Protein AF-A0A558AZP5-F1 (afdb_monomer_lite)

pLDDT: mean 79.02, std 9.9, range [48.19, 90.31]

Sequence (68 aa):
MAILVKVKDSTNDRTDFEYIPGDKMKENIKSEYILREITPDKDKFIQFIYPEHTETFTHFKIHYTRRR

Secondary structure (DSSP, 8-state):
--EEEEEEETTTTEEEEEEE-GGG--TTHHHHHHHHH--TT--EEEEEE-TTSS-EEEEEE-------

Organism: NCBI:txid2493691

Radius of gyration: 13.37 Å; chains: 1; bounding box: 28×20×43 Å

Structure (mmCIF, N/CA/C/O backbone):
data_AF-A0A558AZP5-F1
#
_entry.id   AF-A0A558AZP5-F1
#
loop_
_atom_site.group_PDB
_atom_site.id
_atom_site.type_symbol
_atom_site.label_atom_id
_atom_site.label_alt_id
_atom_site.label_comp_id
_atom_site.label_asym_id
_atom_site.label_entity_id
_atom_site.label_seq_id
_atom_site.pdbx_PDB_ins_code
_atom_site.Cartn_x
_atom_site.Cartn_y
_atom_site.Cartn_z
_atom_site.occupancy
_atom_site.B_iso_or_equiv
_atom_site.auth_seq_id
_atom_site.auth_comp_id
_atom_site.auth_asym_id
_atom_site.auth_atom_id
_atom_site.pdbx_PDB_model_num
ATOM 1 N N . MET A 1 1 ? -7.058 2.145 13.700 1.00 79.12 1 MET A N 1
ATOM 2 C CA . MET A 1 1 ? -7.335 2.627 12.334 1.00 79.12 1 MET A CA 1
ATOM 3 C C . MET A 1 1 ? -6.644 1.714 11.336 1.00 79.12 1 MET A C 1
ATOM 5 O O . MET A 1 1 ? -5.449 1.516 11.473 1.00 79.12 1 MET A O 1
ATOM 9 N N . ALA A 1 2 ? -7.366 1.107 10.396 1.00 86.25 2 ALA A N 1
ATOM 10 C CA . ALA A 1 2 ? -6.759 0.251 9.371 1.00 86.25 2 ALA A CA 1
ATOM 11 C C . ALA A 1 2 ? -6.353 1.055 8.124 1.00 86.25 2 ALA A C 1
ATOM 13 O O . ALA A 1 2 ? -6.847 2.162 7.908 1.00 86.25 2 ALA A O 1
ATOM 14 N N . ILE A 1 3 ? -5.469 0.498 7.295 1.00 88.88 3 ILE A N 1
ATOM 15 C CA . ILE A 1 3 ? -5.090 1.076 5.998 1.00 88.88 3 ILE A CA 1
ATOM 16 C C . ILE A 1 3 ? -5.160 -0.001 4.922 1.00 88.88 3 ILE A C 1
ATOM 18 O O . ILE A 1 3 ? -4.685 -1.115 5.126 1.00 88.88 3 ILE A O 1
ATOM 22 N N . LEU A 1 4 ? -5.683 0.350 3.751 1.00 88.88 4 LEU A N 1
ATOM 23 C CA . LEU A 1 4 ? -5.483 -0.415 2.527 1.00 88.88 4 LEU A CA 1
ATOM 24 C C . LEU A 1 4 ? -4.395 0.268 1.690 1.00 88.88 4 LEU A C 1
ATOM 26 O O . LEU A 1 4 ? -4.515 1.438 1.331 1.00 88.88 4 LEU A O 1
ATOM 30 N N . VAL A 1 5 ? -3.328 -0.457 1.383 1.00 89.31 5 VAL A N 1
ATOM 31 C CA . VAL A 1 5 ? -2.238 -0.002 0.521 1.00 89.31 5 VAL A CA 1
ATOM 32 C C . VAL A 1 5 ? -2.439 -0.599 -0.861 1.00 89.31 5 VAL A C 1
ATOM 34 O O . VAL A 1 5 ? -2.550 -1.811 -1.010 1.00 89.31 5 VAL A O 1
ATOM 37 N N . LYS A 1 6 ? -2.475 0.251 -1.880 1.00 89.56 6 LYS A N 1
ATOM 38 C CA . LYS A 1 6 ? -2.472 -0.144 -3.286 1.00 89.56 6 LYS A CA 1
ATOM 39 C C . LYS A 1 6 ? -1.117 0.206 -3.880 1.00 89.56 6 LYS A C 1
ATOM 41 O O . LYS A 1 6 ? -0.712 1.367 -3.837 1.00 89.56 6 LYS A O 1
ATOM 46 N N . VAL A 1 7 ? -0.451 -0.775 -4.471 1.00 87.69 7 VAL A N 1
ATOM 47 C CA . VAL A 1 7 ? 0.820 -0.595 -5.174 1.00 87.69 7 VAL A CA 1
ATOM 48 C C . VAL A 1 7 ? 0.597 -0.923 -6.641 1.00 87.69 7 VAL A C 1
ATOM 50 O O . VAL A 1 7 ? 0.207 -2.037 -6.969 1.00 87.69 7 VAL A O 1
ATOM 53 N N . LYS A 1 8 ? 0.824 0.039 -7.533 1.00 86.38 8 LYS A N 1
ATOM 54 C CA . LYS A 1 8 ? 0.835 -0.184 -8.980 1.00 86.38 8 LYS A CA 1
ATOM 55 C C . LYS A 1 8 ? 2.268 -0.077 -9.490 1.00 86.38 8 LYS A C 1
ATOM 57 O O . LYS A 1 8 ? 2.875 0.983 -9.390 1.00 86.38 8 LYS A O 1
ATOM 62 N N . ASP A 1 9 ? 2.794 -1.160 -10.041 1.00 83.31 9 ASP A N 1
ATOM 63 C CA . ASP A 1 9 ? 4.063 -1.187 -10.763 1.00 83.31 9 ASP A CA 1
ATOM 64 C C . ASP A 1 9 ? 3.772 -0.936 -12.246 1.00 83.31 9 ASP A C 1
ATOM 66 O O . ASP A 1 9 ? 3.139 -1.734 -12.933 1.00 83.31 9 ASP A O 1
ATOM 70 N N . SER A 1 10 ? 4.175 0.233 -12.732 1.00 74.44 10 SER A N 1
ATOM 71 C CA . SER A 1 10 ? 3.945 0.644 -14.119 1.00 74.44 10 SER A CA 1
ATOM 72 C C . SER A 1 10 ? 4.930 0.016 -15.106 1.00 74.44 10 SER A C 1
ATOM 74 O O . SER A 1 10 ? 4.677 0.045 -16.307 1.00 74.44 10 SER A O 1
ATOM 76 N N . THR A 1 11 ? 5.989 -0.636 -14.615 1.00 76.69 11 THR A N 1
ATOM 77 C CA . THR A 1 11 ? 6.959 -1.368 -15.445 1.00 76.69 11 THR A CA 1
ATOM 78 C C . THR A 1 11 ? 6.360 -2.658 -16.014 1.00 76.69 11 THR A C 1
ATOM 80 O O . THR A 1 11 ? 6.733 -3.097 -17.098 1.00 76.69 11 THR A O 1
ATOM 83 N N . ASN A 1 12 ? 5.441 -3.285 -15.277 1.00 75.50 12 ASN A N 1
ATOM 84 C CA . ASN A 1 12 ? 4.815 -4.568 -15.623 1.00 75.50 12 ASN A CA 1
ATOM 85 C C . ASN A 1 12 ? 3.272 -4.526 -15.559 1.00 75.50 12 ASN A C 1
ATOM 87 O O . ASN A 1 12 ? 2.640 -5.578 -15.608 1.00 75.50 12 ASN A O 1
ATOM 91 N N . ASP A 1 13 ? 2.690 -3.326 -15.425 1.00 78.12 13 ASP A N 1
ATOM 92 C CA . ASP A 1 13 ? 1.256 -3.039 -15.220 1.00 78.12 13 ASP A CA 1
ATOM 93 C C . ASP A 1 13 ? 0.593 -3.861 -14.095 1.00 78.12 13 ASP A C 1
ATOM 95 O O . ASP A 1 13 ? -0.621 -4.074 -14.067 1.00 78.12 13 ASP A O 1
ATOM 99 N N . ARG A 1 14 ? 1.382 -4.323 -13.120 1.00 83.38 14 ARG A N 1
ATOM 100 C CA . ARG A 1 14 ? 0.885 -5.113 -11.995 1.00 83.38 14 ARG A CA 1
ATOM 101 C C . ARG A 1 14 ? 0.318 -4.197 -10.920 1.00 83.38 14 ARG A C 1
ATOM 103 O O . ARG A 1 14 ? 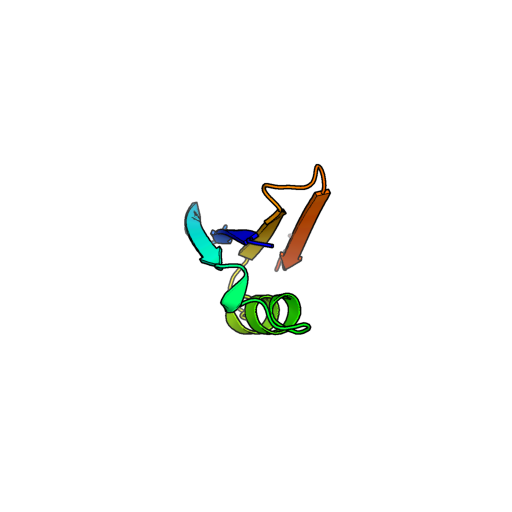0.905 -3.171 -10.582 1.00 83.38 14 ARG A O 1
ATOM 110 N N . THR A 1 15 ? -0.818 -4.587 -10.348 1.00 87.75 15 THR A N 1
ATOM 111 C CA . THR A 1 15 ? -1.395 -3.923 -9.174 1.00 87.75 15 THR A CA 1
ATOM 112 C C . THR A 1 15 ? -1.525 -4.924 -8.034 1.00 87.75 15 THR A C 1
ATOM 114 O O . THR A 1 15 ? -2.189 -5.945 -8.188 1.00 87.75 15 THR A O 1
ATOM 117 N N . ASP A 1 16 ? -0.920 -4.611 -6.894 1.00 89.12 16 ASP A N 1
ATOM 118 C CA . ASP A 1 16 ? -1.000 -5.381 -5.657 1.00 89.12 16 ASP A CA 1
ATOM 119 C C . ASP A 1 16 ? -1.737 -4.568 -4.577 1.00 89.12 16 ASP A C 1
ATOM 121 O O . ASP A 1 16 ? -1.717 -3.331 -4.571 1.00 89.12 16 ASP A O 1
ATOM 125 N N . PHE A 1 17 ? -2.398 -5.273 -3.659 1.00 89.69 17 PHE A N 1
ATOM 126 C CA . PHE A 1 17 ? -3.119 -4.685 -2.531 1.00 89.69 17 PHE A CA 1
ATOM 127 C C . PHE A 1 17 ? -2.657 -5.328 -1.225 1.00 89.69 17 PHE A C 1
ATOM 129 O O . PHE A 1 17 ? -2.553 -6.550 -1.140 1.00 89.69 17 PHE A O 1
ATOM 136 N N . GLU A 1 18 ? -2.431 -4.515 -0.198 1.00 90.31 18 GLU A N 1
ATOM 137 C CA . GLU A 1 18 ? -2.059 -4.976 1.137 1.00 90.31 18 GLU A CA 1
ATOM 138 C C . GLU A 1 18 ? -2.934 -4.301 2.192 1.00 90.31 18 GLU A C 1
ATOM 140 O O . GLU A 1 18 ? -3.101 -3.082 2.203 1.00 90.31 18 GLU A O 1
ATOM 145 N N . TYR A 1 19 ? -3.519 -5.100 3.082 1.00 89.44 19 TYR A N 1
ATOM 146 C CA . TYR A 1 19 ? -4.315 -4.600 4.196 1.00 89.44 19 TYR A CA 1
ATOM 147 C C . TYR A 1 19 ? -3.460 -4.563 5.460 1.00 89.44 19 TYR A C 1
ATOM 149 O O . TYR A 1 19 ? -2.906 -5.583 5.871 1.00 89.44 19 TYR A O 1
ATOM 157 N N . ILE A 1 20 ? -3.383 -3.392 6.088 1.00 88.06 20 ILE A N 1
ATOM 158 C CA . ILE A 1 20 ? -2.697 -3.167 7.357 1.00 88.06 20 ILE A CA 1
ATOM 159 C C . ILE A 1 20 ? -3.762 -2.998 8.445 1.00 88.06 20 ILE A C 1
ATOM 161 O O . ILE A 1 20 ? -4.416 -1.950 8.510 1.00 88.06 20 ILE A O 1
ATOM 165 N N . PRO A 1 21 ? -3.940 -4.008 9.313 1.00 87.00 21 PRO A N 1
ATOM 166 C CA . PRO A 1 21 ? -4.780 -3.909 10.497 1.00 87.00 21 PRO A CA 1
ATOM 167 C C . PRO A 1 21 ? -4.323 -2.782 11.429 1.00 87.00 21 PRO A C 1
ATOM 169 O O . PRO A 1 21 ? -3.130 -2.491 11.535 1.00 87.00 21 PRO A O 1
ATOM 172 N N . GLY A 1 22 ? -5.265 -2.159 12.138 1.00 84.69 22 GLY A N 1
ATOM 173 C CA . GLY A 1 22 ? -4.951 -0.999 12.973 1.00 84.69 22 GLY A CA 1
ATOM 174 C C . GLY A 1 22 ? -4.089 -1.284 14.199 1.00 84.69 22 GLY A C 1
ATOM 175 O O . GLY A 1 22 ? -3.358 -0.406 14.636 1.00 84.69 22 GLY A O 1
ATOM 176 N N . ASP A 1 23 ? -4.115 -2.509 14.709 1.00 85.69 23 ASP A N 1
ATOM 177 C CA . ASP A 1 23 ? -3.218 -3.014 15.754 1.00 85.69 23 ASP A CA 1
ATOM 178 C C . ASP A 1 23 ? -1.756 -3.124 15.286 1.00 85.69 23 ASP A C 1
ATOM 180 O O . ASP A 1 23 ? -0.839 -3.090 16.103 1.00 85.69 23 ASP A O 1
ATOM 184 N N . LYS A 1 24 ? -1.517 -3.202 13.969 1.00 81.81 24 LYS A N 1
ATOM 185 C CA . LYS A 1 24 ? -0.174 -3.237 13.362 1.00 81.81 24 LYS A CA 1
ATOM 186 C C . LYS A 1 24 ? 0.310 -1.867 12.885 1.00 81.81 24 LYS A C 1
ATOM 188 O O . LYS A 1 24 ? 1.396 -1.757 12.313 1.00 81.81 24 LYS A O 1
ATOM 193 N N . MET A 1 25 ? -0.486 -0.823 13.097 1.00 79.44 25 MET A N 1
ATOM 194 C CA . MET A 1 25 ? -0.204 0.521 12.615 1.00 79.44 25 MET A CA 1
ATOM 195 C C . MET A 1 25 ? 0.811 1.208 13.538 1.00 79.44 25 MET A C 1
ATOM 197 O O . MET A 1 25 ? 0.485 1.645 14.637 1.00 79.44 25 MET A O 1
ATOM 201 N N . LYS A 1 26 ? 2.066 1.291 13.090 1.00 82.88 26 LYS A N 1
ATOM 202 C CA . LYS A 1 26 ? 3.121 2.081 13.746 1.00 82.88 26 LYS A CA 1
ATOM 203 C C . LYS A 1 26 ? 3.156 3.494 13.162 1.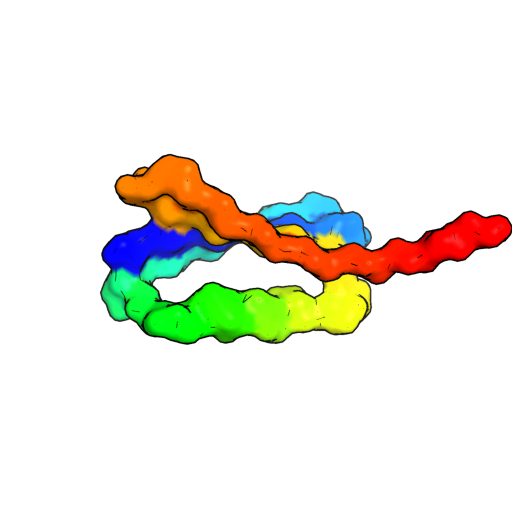00 82.88 26 LYS A C 1
ATOM 205 O O . LYS A 1 26 ? 2.829 3.662 11.988 1.00 82.88 26 LYS A O 1
ATOM 210 N N . GLU A 1 27 ? 3.632 4.486 13.922 1.00 77.88 27 GLU A N 1
ATOM 211 C CA . GLU A 1 27 ? 3.796 5.872 13.429 1.00 77.88 27 GLU A CA 1
ATOM 212 C C . GLU A 1 27 ? 4.562 5.938 12.095 1.00 77.88 27 GLU A C 1
ATOM 214 O O . GLU A 1 27 ? 4.181 6.675 11.187 1.00 77.88 27 GLU A O 1
ATOM 219 N N . ASN A 1 28 ? 5.579 5.087 11.929 1.00 84.31 28 ASN A N 1
ATOM 220 C CA . ASN A 1 28 ? 6.467 5.101 10.764 1.00 84.31 28 ASN A CA 1
ATOM 221 C C . ASN A 1 28 ? 6.055 4.149 9.632 1.00 84.31 28 ASN A C 1
ATOM 223 O O . ASN A 1 28 ? 6.795 4.015 8.657 1.00 84.31 28 ASN A O 1
ATOM 227 N N . ILE A 1 29 ? 4.880 3.509 9.711 1.00 84.38 29 ILE A N 1
ATOM 228 C CA . ILE A 1 29 ? 4.486 2.455 8.761 1.00 84.38 29 ILE A CA 1
ATOM 229 C C . ILE A 1 29 ? 4.459 2.953 7.308 1.00 84.38 29 ILE A C 1
ATOM 231 O O . ILE A 1 29 ? 4.835 2.220 6.397 1.00 84.38 29 ILE A O 1
ATOM 235 N N . LYS A 1 30 ? 4.076 4.221 7.079 1.00 81.56 30 LYS A N 1
ATOM 236 C CA . LYS A 1 30 ? 4.061 4.823 5.734 1.00 81.56 30 LYS A CA 1
ATOM 237 C C . LYS A 1 30 ? 5.472 4.896 5.153 1.00 81.56 30 LYS A C 1
ATOM 239 O O . LYS A 1 30 ? 5.694 4.457 4.030 1.00 81.56 30 LYS A O 1
ATOM 244 N N . SER A 1 31 ? 6.413 5.429 5.930 1.00 83.06 31 SER A N 1
ATOM 245 C CA . SER A 1 31 ? 7.813 5.577 5.529 1.00 83.06 31 SER A CA 1
ATOM 246 C C . SER A 1 31 ? 8.470 4.2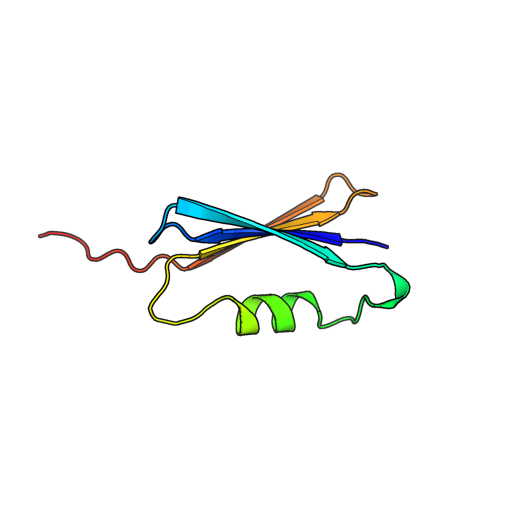19 5.295 1.00 83.06 31 SER A C 1
ATOM 248 O O . SER A 1 31 ? 9.146 4.043 4.287 1.00 83.06 31 SER A O 1
ATOM 250 N N . GLU A 1 32 ? 8.216 3.240 6.169 1.00 85.62 32 GLU A N 1
ATOM 251 C CA . GLU A 1 32 ? 8.709 1.866 6.005 1.00 85.62 32 GLU A CA 1
ATOM 252 C C . GLU A 1 32 ? 8.198 1.227 4.706 1.00 85.62 32 GLU A C 1
ATOM 254 O O . GLU A 1 32 ? 8.984 0.660 3.949 1.00 85.62 32 GLU A O 1
ATOM 259 N N . TYR A 1 33 ? 6.905 1.370 4.397 1.00 85.56 33 TYR A N 1
ATOM 260 C CA . TYR A 1 33 ? 6.331 0.857 3.150 1.00 85.56 33 TYR A CA 1
ATOM 261 C C . TYR A 1 33 ? 6.901 1.529 1.909 1.00 85.56 33 TYR A C 1
ATOM 263 O O . TYR A 1 33 ? 7.245 0.856 0.941 1.00 85.56 33 TYR A O 1
ATOM 271 N N . ILE A 1 34 ? 6.999 2.857 1.933 1.00 82.88 34 ILE A N 1
ATOM 272 C CA . ILE A 1 34 ? 7.558 3.638 0.829 1.00 82.88 34 ILE A CA 1
ATOM 273 C C . ILE A 1 34 ? 8.996 3.183 0.562 1.00 82.88 34 ILE A C 1
ATOM 275 O O . ILE A 1 34 ? 9.332 2.890 -0.580 1.00 82.88 34 ILE A O 1
ATOM 279 N N . LEU A 1 35 ? 9.823 3.043 1.601 1.00 84.12 35 LEU A N 1
ATOM 280 C CA . LEU A 1 35 ? 11.203 2.569 1.464 1.00 84.12 35 LEU A CA 1
ATOM 281 C C . LEU A 1 35 ? 11.289 1.118 0.970 1.00 84.12 35 LEU A C 1
ATOM 283 O O . LEU A 1 35 ? 12.180 0.799 0.188 1.00 84.12 35 LEU A O 1
ATOM 287 N N . ARG A 1 36 ? 10.366 0.246 1.396 1.00 83.50 36 ARG A N 1
ATOM 288 C CA . ARG A 1 36 ? 10.305 -1.153 0.948 1.00 83.50 36 ARG A CA 1
ATOM 289 C C . ARG A 1 36 ? 9.941 -1.266 -0.530 1.00 83.50 36 ARG A C 1
ATOM 291 O O . ARG A 1 36 ? 10.513 -2.077 -1.254 1.00 83.50 36 ARG A O 1
ATOM 298 N N . GLU A 1 37 ? 8.967 -0.479 -0.977 1.00 81.12 37 GLU A N 1
ATOM 299 C CA . GLU A 1 37 ? 8.421 -0.610 -2.324 1.00 81.12 37 GLU A CA 1
ATOM 300 C C . GLU A 1 37 ? 9.212 0.182 -3.366 1.00 81.12 37 GLU A C 1
ATOM 302 O O . GLU A 1 37 ? 9.389 -0.305 -4.489 1.00 81.12 37 GLU A O 1
ATOM 307 N N . ILE A 1 38 ? 9.710 1.369 -3.013 1.0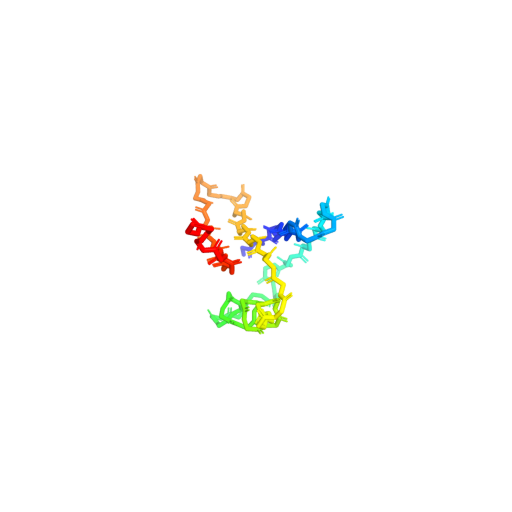0 75.12 38 ILE A N 1
ATOM 308 C CA . ILE A 1 38 ? 10.430 2.252 -3.929 1.00 75.12 38 ILE A CA 1
ATOM 309 C C . ILE A 1 38 ? 11.864 1.762 -4.099 1.00 75.12 38 ILE A C 1
ATOM 311 O O . ILE A 1 38 ? 12.787 2.136 -3.380 1.00 75.12 38 ILE A O 1
ATOM 315 N N . THR A 1 39 ? 12.052 0.955 -5.134 1.00 71.94 39 THR A N 1
ATOM 316 C CA . THR A 1 39 ? 13.371 0.577 -5.641 1.00 71.94 39 THR A CA 1
ATOM 317 C C . THR A 1 39 ? 13.797 1.542 -6.754 1.00 71.94 39 THR A C 1
ATOM 319 O O . THR A 1 39 ? 12.947 2.195 -7.363 1.00 71.94 39 THR A O 1
ATOM 322 N N . PRO A 1 40 ? 15.106 1.731 -7.005 1.00 66.50 40 PRO A N 1
ATOM 323 C CA . PRO A 1 40 ? 15.585 2.590 -8.087 1.00 66.50 40 PRO A CA 1
ATOM 324 C C . PRO A 1 40 ? 15.046 2.176 -9.456 1.00 66.50 40 PRO A C 1
ATOM 326 O O . PRO A 1 40 ? 14.604 3.035 -10.200 1.00 66.50 40 PRO A O 1
ATOM 329 N N . ASP A 1 41 ? 14.985 0.881 -9.745 1.00 66.81 41 ASP A N 1
ATOM 330 C CA . ASP A 1 41 ? 14.770 0.393 -11.113 1.00 66.81 41 ASP A CA 1
ATOM 331 C C . ASP A 1 41 ? 13.298 0.174 -11.496 1.00 66.81 41 ASP A C 1
ATOM 333 O O . ASP A 1 41 ? 13.017 -0.426 -12.532 1.00 66.81 41 ASP A O 1
ATOM 337 N N . LYS A 1 42 ? 12.344 0.601 -10.657 1.00 70.00 42 LYS A N 1
ATOM 338 C CA . LYS A 1 42 ? 10.913 0.360 -10.886 1.00 70.00 42 LYS A CA 1
ATOM 339 C C . LYS A 1 42 ? 10.087 1.619 -10.714 1.00 70.00 42 LYS A C 1
ATOM 341 O O . LYS A 1 42 ? 10.157 2.287 -9.680 1.00 70.00 42 LYS A O 1
ATOM 346 N N . ASP A 1 43 ? 9.228 1.860 -11.693 1.00 77.25 43 ASP A N 1
ATOM 347 C CA . ASP A 1 43 ? 8.242 2.926 -11.633 1.00 77.25 43 ASP A CA 1
ATOM 348 C C . ASP A 1 43 ? 7.017 2.427 -10.877 1.00 77.25 43 ASP A C 1
ATOM 350 O O . ASP A 1 43 ? 6.142 1.755 -11.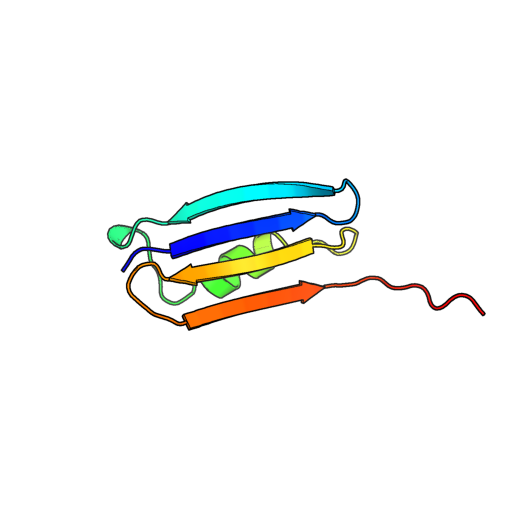433 1.00 77.25 43 ASP A O 1
ATOM 354 N N . LYS A 1 44 ? 6.968 2.736 -9.580 1.00 81.31 44 LYS A N 1
ATOM 355 C CA . LYS A 1 44 ? 5.866 2.345 -8.702 1.00 81.31 44 LYS A CA 1
ATOM 356 C C . LYS A 1 44 ? 5.053 3.542 -8.229 1.00 81.31 44 LYS A C 1
ATOM 358 O O . LYS A 1 44 ? 5.570 4.614 -7.909 1.00 81.31 44 LYS A O 1
ATOM 363 N N . PHE A 1 45 ? 3.760 3.293 -8.117 1.00 84.00 45 PHE A N 1
ATOM 364 C CA . PHE A 1 45 ? 2.748 4.160 -7.547 1.00 84.00 45 PHE A CA 1
ATOM 365 C C . PHE A 1 45 ? 2.206 3.505 -6.281 1.00 84.00 45 PHE A C 1
ATOM 367 O O . PHE A 1 45 ? 1.778 2.354 -6.319 1.00 84.00 45 PHE A O 1
ATOM 374 N N . ILE A 1 46 ? 2.216 4.227 -5.166 1.00 86.94 46 ILE A N 1
ATOM 375 C CA . ILE A 1 46 ? 1.743 3.739 -3.870 1.00 86.94 46 ILE A CA 1
ATOM 376 C C . ILE A 1 46 ? 0.619 4.656 -3.403 1.00 86.94 46 ILE A C 1
ATOM 378 O O . ILE A 1 46 ? 0.796 5.872 -3.321 1.00 86.94 46 ILE A O 1
ATOM 382 N N . GLN A 1 47 ? -0.527 4.075 -3.066 1.00 87.88 47 GLN A N 1
ATOM 383 C CA . GLN A 1 47 ? -1.686 4.782 -2.540 1.00 87.88 47 GLN A CA 1
ATOM 384 C C . GLN A 1 47 ? -2.110 4.162 -1.211 1.00 87.88 47 GLN A C 1
ATOM 386 O O . GLN A 1 47 ? -2.367 2.964 -1.129 1.00 87.88 47 GLN A O 1
ATOM 391 N N . PHE A 1 48 ? -2.205 4.990 -0.177 1.00 88.75 48 PHE A N 1
ATOM 392 C CA . PHE A 1 48 ? -2.732 4.626 1.131 1.00 88.75 48 PHE A CA 1
ATOM 393 C C . PHE A 1 48 ? -4.177 5.116 1.222 1.00 88.75 48 PHE A C 1
ATOM 395 O O . PHE A 1 48 ? -4.448 6.312 1.074 1.00 88.75 48 PHE A O 1
ATOM 402 N N . ILE A 1 49 ? -5.090 4.178 1.445 1.00 87.81 49 ILE A N 1
ATOM 403 C CA . ILE A 1 49 ? -6.532 4.385 1.535 1.00 87.81 49 ILE A CA 1
ATOM 404 C C . ILE A 1 49 ? -6.932 4.134 2.987 1.00 87.81 49 ILE A C 1
ATOM 406 O O . ILE A 1 49 ? -6.738 3.033 3.505 1.00 87.81 49 ILE A O 1
ATOM 410 N N . TYR A 1 50 ? -7.472 5.159 3.641 1.00 86.62 50 TYR A N 1
ATOM 411 C CA . TYR A 1 50 ? -7.913 5.109 5.032 1.00 86.62 50 TYR A CA 1
ATOM 412 C C . TYR A 1 50 ? -9.421 4.848 5.043 1.00 86.62 50 TYR A C 1
ATOM 414 O O . TYR A 1 50 ? -10.171 5.772 4.766 1.00 86.62 50 TYR A O 1
ATOM 422 N N . PRO A 1 51 ? -9.903 3.626 5.330 1.00 77.81 51 PRO A N 1
ATOM 423 C CA . PRO A 1 51 ? -11.313 3.272 5.127 1.00 77.81 51 PRO A CA 1
ATOM 424 C C . PRO A 1 51 ? -12.291 4.113 5.958 1.00 77.81 51 PRO A C 1
ATOM 426 O O . PRO A 1 51 ? -13.445 4.275 5.580 1.00 77.81 51 PRO A O 1
ATOM 429 N N . GLU A 1 52 ? -11.821 4.640 7.089 1.00 80.12 52 GLU A N 1
ATOM 430 C CA . GLU A 1 52 ? -12.601 5.439 8.041 1.00 80.12 52 GLU A CA 1
ATOM 431 C C . GLU A 1 52 ? -12.464 6.956 7.802 1.00 80.12 52 GLU A C 1
ATOM 433 O O . GLU A 1 52 ? -13.069 7.750 8.517 1.00 80.12 52 GLU A O 1
ATOM 438 N N . HIS A 1 53 ? -11.696 7.372 6.787 1.00 71.94 53 HIS A N 1
ATOM 439 C CA . HIS A 1 53 ? -11.491 8.773 6.424 1.00 71.94 53 HIS A CA 1
ATOM 440 C C . HIS A 1 53 ? -11.733 8.992 4.926 1.00 71.94 53 HIS A C 1
ATOM 442 O O . HIS A 1 53 ? -11.559 8.106 4.099 1.00 71.94 53 HIS A O 1
ATOM 448 N N . THR A 1 54 ? -12.068 10.218 4.537 1.00 71.12 54 THR A N 1
ATOM 449 C CA . THR A 1 54 ? -12.104 10.620 3.118 1.00 71.12 54 THR A CA 1
ATOM 450 C C . THR A 1 54 ? -10.715 10.942 2.560 1.00 71.12 54 THR A C 1
ATOM 452 O O . THR A 1 54 ? -10.589 11.476 1.461 1.00 71.12 54 THR A O 1
ATOM 455 N N . GLU A 1 55 ? -9.660 10.663 3.322 1.00 74.19 55 GLU A N 1
ATOM 456 C CA . GLU A 1 55 ? -8.290 10.987 2.955 1.00 74.19 55 GLU A CA 1
ATOM 457 C C . GLU A 1 55 ? -7.651 9.850 2.154 1.00 74.19 55 GLU A C 1
ATOM 459 O O . GLU A 1 55 ? -7.724 8.674 2.513 1.00 74.19 55 GLU A O 1
ATOM 464 N N . THR A 1 56 ? -6.963 10.214 1.074 1.00 76.00 56 THR A N 1
ATOM 465 C CA . THR A 1 56 ? -6.102 9.303 0.314 1.00 76.00 56 THR A CA 1
ATOM 466 C C . THR A 1 56 ? -4.731 9.935 0.167 1.00 76.00 56 THR A C 1
ATOM 468 O O . THR A 1 56 ? -4.621 11.053 -0.336 1.00 76.00 56 THR A O 1
ATOM 471 N N . PHE A 1 57 ? -3.680 9.220 0.563 1.00 79.19 57 PHE A N 1
ATOM 472 C CA . PHE A 1 57 ? -2.303 9.673 0.368 1.00 79.19 57 PHE A CA 1
ATOM 473 C C . PHE A 1 57 ? -1.667 8.906 -0.785 1.00 79.19 57 PHE A C 1
ATOM 475 O O . PHE A 1 57 ? -1.765 7.682 -0.838 1.00 79.19 57 PHE A O 1
ATOM 482 N N . THR A 1 58 ? -1.007 9.615 -1.696 1.00 80.12 58 THR A N 1
ATOM 483 C CA . THR A 1 58 ? -0.443 9.030 -2.915 1.00 80.12 58 THR A CA 1
ATOM 484 C C . THR A 1 58 ? 1.004 9.467 -3.100 1.00 80.12 58 THR A C 1
ATOM 486 O O . THR A 1 58 ? 1.302 10.657 -3.031 1.00 80.12 58 THR A O 1
ATOM 489 N N . HIS A 1 59 ? 1.894 8.512 -3.369 1.00 79.12 59 HIS A N 1
ATOM 490 C CA . HIS A 1 59 ? 3.303 8.754 -3.663 1.00 79.12 59 HIS A CA 1
ATOM 491 C C . HIS A 1 59 ? 3.725 8.002 -4.931 1.00 79.12 59 HIS A C 1
ATOM 493 O O . HIS A 1 59 ? 3.338 6.851 -5.136 1.00 79.12 59 HIS A O 1
ATOM 499 N N . PHE A 1 60 ? 4.536 8.639 -5.775 1.00 72.31 60 PHE A N 1
ATOM 500 C CA . PHE A 1 60 ? 5.026 8.056 -7.022 1.00 72.31 60 PHE A CA 1
ATOM 501 C C . PHE A 1 60 ? 6.504 8.376 -7.234 1.00 72.31 60 PHE A C 1
ATOM 503 O O . PHE A 1 60 ? 6.955 9.491 -6.975 1.00 72.31 60 PHE A O 1
ATOM 510 N N . LYS A 1 61 ? 7.244 7.398 -7.761 1.00 70.44 61 LYS A N 1
ATOM 511 C CA . LYS A 1 61 ? 8.579 7.597 -8.325 1.00 70.44 61 LYS A CA 1
ATOM 512 C C . LYS A 1 61 ? 8.521 7.212 -9.796 1.00 70.44 61 LYS A C 1
ATOM 514 O O . LYS A 1 61 ? 8.090 6.110 -10.114 1.00 70.44 61 LYS A O 1
ATOM 519 N N . ILE A 1 62 ? 8.913 8.143 -10.662 1.00 62.50 62 ILE A N 1
ATOM 520 C CA . ILE A 1 62 ? 8.870 7.976 -12.117 1.00 62.50 62 ILE A CA 1
ATOM 521 C C . ILE A 1 62 ? 10.279 8.227 -12.657 1.00 62.50 62 ILE A C 1
ATOM 523 O O . ILE A 1 62 ? 10.772 9.357 -12.611 1.00 62.50 62 ILE A O 1
ATOM 527 N N . HIS A 1 63 ? 10.920 7.188 -13.179 1.00 63.06 63 HIS A N 1
ATOM 528 C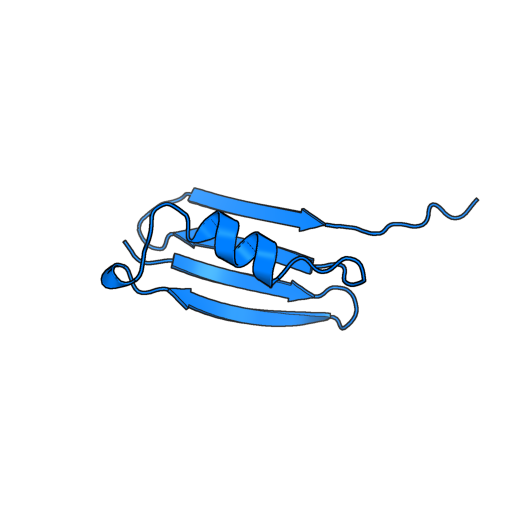 CA . HIS A 1 63 ? 12.121 7.258 -13.999 1.00 63.06 63 HIS A CA 1
ATOM 529 C C . HIS A 1 63 ? 11.730 7.554 -15.444 1.00 63.06 63 HIS A C 1
ATOM 531 O O . HIS A 1 63 ? 11.762 6.700 -16.325 1.00 63.06 63 HIS A O 1
ATOM 537 N N . TYR A 1 64 ? 11.392 8.813 -15.720 1.00 52.72 64 TYR A N 1
ATOM 538 C CA . TYR A 1 64 ? 11.227 9.234 -17.104 1.00 52.72 64 TYR A CA 1
ATOM 539 C C . TYR A 1 64 ? 12.595 9.582 -17.706 1.00 52.72 64 TYR A C 1
ATOM 541 O O . TYR A 1 64 ? 13.305 10.473 -17.239 1.00 52.72 64 TYR A O 1
ATOM 549 N N . THR A 1 65 ? 12.970 8.904 -18.790 1.00 57.12 65 THR A N 1
ATOM 550 C CA . THR A 1 65 ? 14.004 9.409 -19.698 1.00 57.12 65 THR A CA 1
ATOM 551 C C . THR A 1 65 ? 13.328 10.344 -20.689 1.00 57.12 65 THR A C 1
ATOM 553 O O . THR A 1 65 ? 12.514 9.932 -21.515 1.00 57.12 65 THR A O 1
ATOM 556 N N . ARG A 1 66 ? 13.629 11.643 -20.601 1.00 48.19 66 ARG A N 1
ATOM 557 C CA . ARG A 1 66 ? 13.163 12.617 -21.593 1.00 48.19 66 ARG A CA 1
ATOM 558 C C . ARG A 1 66 ? 13.804 12.262 -22.941 1.00 48.19 66 ARG A C 1
ATOM 560 O O . ARG A 1 66 ? 14.991 12.520 -23.125 1.00 48.19 66 ARG A O 1
ATOM 567 N N . ARG A 1 67 ? 13.045 11.663 -23.870 1.00 54.28 67 ARG A N 1
ATOM 568 C CA . ARG A 1 67 ? 13.490 11.500 -25.266 1.00 54.28 67 ARG A CA 1
ATOM 569 C C . ARG A 1 67 ? 13.772 12.895 -25.837 1.00 54.28 67 ARG A C 1
ATOM 571 O O . ARG A 1 67 ? 12.899 13.762 -25.782 1.00 54.28 67 ARG A O 1
ATOM 578 N N . ARG A 1 68 ? 15.008 13.109 -26.288 1.00 54.50 68 ARG A N 1
ATOM 579 C CA . ARG A 1 68 ? 15.428 14.273 -27.074 1.00 54.50 68 ARG A CA 1
ATOM 580 C C . ARG A 1 68 ? 15.273 13.957 -28.550 1.00 54.50 68 ARG A C 1
ATOM 582 O O . ARG A 1 68 ? 15.519 12.783 -28.901 1.00 54.50 68 ARG A O 1
#

Foldseek 3Di:
DKKKKWKAWPVVRDIDIDIGDPVNDDPCVVVVVCVVRDDPPIWMKMWIDDPVDPDIDIDTDDPDDPDD